Protein AF-A0A1C5YZK7-F1 (afdb_monomer)

Secondary structure (DSSP, 8-state):
--PPPHHHHHHHHHHHHHHHHHHHHHHH--HHHHHHHHHHHHHHHHHH-----SHHHHHHHHHHHHHHHH--SS--S---S----HHHHHHHHHHHHHHIIIIITS--THHHHHHHHHHHHHHHHHHHHHHHHHHHHHHHHHHHHHHHHHHHHHHHHTS-S-SSS--

Structure (mmCIF, N/CA/C/O backbone):
data_AF-A0A1C5YZK7-F1
#
_entry.id   AF-A0A1C5YZK7-F1
#
loop_
_atom_site.group_PDB
_atom_site.id
_atom_site.type_symbol
_atom_site.label_atom_id
_atom_site.label_alt_id
_atom_site.label_comp_id
_atom_site.label_asym_id
_atom_site.label_entity_id
_atom_site.label_seq_id
_atom_site.pdbx_PDB_ins_code
_atom_site.Cartn_x
_atom_site.Cartn_y
_atom_site.Cartn_z
_atom_site.occupancy
_atom_site.B_iso_or_equiv
_atom_site.auth_seq_id
_atom_site.auth_comp_id
_atom_site.auth_asym_id
_atom_site.auth_atom_id
_atom_site.pdbx_PDB_model_num
ATOM 1 N N . MET A 1 1 ? 17.068 -2.023 -9.143 1.00 43.47 1 MET A N 1
ATOM 2 C CA . MET A 1 1 ? 16.039 -1.188 -8.476 1.00 43.47 1 MET A CA 1
ATOM 3 C C . MET A 1 1 ? 16.180 -1.430 -6.983 1.00 43.47 1 MET A C 1
ATOM 5 O O . MET A 1 1 ? 16.262 -2.590 -6.616 1.00 43.47 1 MET A O 1
ATOM 9 N N . LYS A 1 2 ? 16.291 -0.393 -6.140 1.00 49.66 2 LYS A N 1
ATOM 10 C CA . LYS A 1 2 ? 16.193 -0.596 -4.685 1.00 49.66 2 LYS A CA 1
ATOM 11 C C . LYS A 1 2 ? 14.727 -0.892 -4.383 1.00 49.66 2 LYS A C 1
ATOM 13 O O . LYS A 1 2 ? 13.893 -0.015 -4.598 1.00 49.66 2 LYS A O 1
ATOM 18 N N . PHE A 1 3 ? 14.445 -2.134 -4.014 1.00 57.56 3 PHE A N 1
ATOM 19 C CA . PHE A 1 3 ? 13.160 -2.534 -3.461 1.00 57.56 3 PHE A CA 1
ATOM 20 C C . PHE A 1 3 ? 12.953 -1.810 -2.130 1.00 57.56 3 PHE A C 1
ATOM 22 O O . PHE A 1 3 ? 13.932 -1.495 -1.445 1.00 57.56 3 PHE A O 1
ATOM 29 N N . CYS A 1 4 ? 11.700 -1.501 -1.800 1.00 68.69 4 CYS A N 1
ATOM 30 C CA . CYS A 1 4 ? 11.367 -1.034 -0.463 1.00 68.69 4 CYS A CA 1
ATOM 31 C C . CYS A 1 4 ? 11.780 -2.117 0.540 1.00 68.69 4 CYS A C 1
ATOM 33 O O . CYS A 1 4 ? 11.392 -3.273 0.375 1.00 68.69 4 CYS A O 1
ATOM 35 N N . LYS A 1 5 ? 12.611 -1.775 1.528 1.00 78.75 5 LYS A N 1
ATOM 36 C CA . LYS A 1 5 ? 12.985 -2.737 2.562 1.00 78.75 5 LYS A CA 1
ATOM 37 C C . LYS A 1 5 ? 11.781 -2.991 3.459 1.00 78.75 5 LYS A C 1
ATOM 39 O O . LYS A 1 5 ? 11.059 -2.058 3.802 1.00 78.75 5 LYS A O 1
ATOM 44 N N . TYR A 1 6 ? 11.621 -4.232 3.905 1.00 80.50 6 TYR A N 1
ATOM 45 C CA . TYR A 1 6 ? 10.591 -4.565 4.887 1.00 80.50 6 TYR A CA 1
ATOM 46 C C . TYR A 1 6 ? 10.739 -3.744 6.185 1.00 80.50 6 TYR A C 1
ATOM 48 O O . TYR A 1 6 ? 9.743 -3.336 6.767 1.00 80.50 6 TYR A O 1
ATOM 56 N N . GLU A 1 7 ? 11.971 -3.420 6.587 1.00 83.06 7 GLU A N 1
ATOM 57 C CA . GLU A 1 7 ? 12.279 -2.528 7.720 1.00 83.06 7 GLU A CA 1
ATOM 58 C C . GLU A 1 7 ? 11.607 -1.149 7.583 1.00 83.06 7 GLU A C 1
ATOM 60 O O . GLU A 1 7 ? 11.014 -0.641 8.535 1.00 83.06 7 GLU A O 1
ATOM 65 N N . ASP A 1 8 ? 11.654 -0.562 6.382 1.00 84.56 8 ASP A N 1
ATOM 66 C CA . ASP A 1 8 ? 11.046 0.743 6.106 1.00 84.56 8 ASP A CA 1
ATOM 67 C C . ASP A 1 8 ? 9.515 0.647 6.145 1.00 84.56 8 ASP A C 1
ATOM 69 O O . ASP A 1 8 ? 8.849 1.547 6.650 1.00 84.56 8 ASP A O 1
ATOM 73 N N . LEU A 1 9 ? 8.952 -0.457 5.637 1.00 87.50 9 LEU A N 1
ATOM 74 C CA . LEU A 1 9 ? 7.518 -0.742 5.699 1.00 87.50 9 LEU A CA 1
ATOM 75 C C . LEU A 1 9 ? 7.037 -0.904 7.145 1.00 87.50 9 LEU A C 1
ATOM 77 O O . LEU A 1 9 ? 6.013 -0.333 7.508 1.00 87.50 9 LEU A O 1
ATOM 81 N N . GLU A 1 10 ? 7.757 -1.680 7.957 1.00 89.50 10 GLU A N 1
ATOM 82 C CA . GLU A 1 10 ? 7.404 -1.917 9.355 1.00 89.50 10 GLU A CA 1
ATOM 83 C C . GLU A 1 10 ? 7.405 -0.607 10.144 1.00 89.50 10 GLU A C 1
ATOM 85 O O . GLU A 1 10 ? 6.456 -0.333 10.879 1.00 89.50 10 GLU A O 1
ATOM 90 N N . ARG A 1 11 ? 8.416 0.243 9.925 1.00 90.75 11 ARG A N 1
ATOM 91 C CA . ARG A 1 11 ? 8.437 1.597 10.479 1.00 90.75 11 ARG A CA 1
ATOM 92 C C . ARG A 1 11 ? 7.213 2.400 10.034 1.00 90.75 11 ARG A C 1
ATOM 94 O O . ARG A 1 11 ? 6.522 2.958 10.877 1.00 90.75 11 ARG A O 1
ATOM 101 N N . LEU A 1 12 ? 6.919 2.436 8.733 1.00 90.06 12 LEU A N 1
ATOM 102 C CA . LEU A 1 12 ? 5.792 3.202 8.188 1.00 90.06 12 LEU A CA 1
ATOM 103 C C . LEU A 1 12 ? 4.449 2.745 8.781 1.00 90.06 12 LEU A C 1
ATOM 105 O O . LEU A 1 12 ? 3.587 3.559 9.107 1.00 90.06 12 LEU A O 1
ATOM 109 N N . ALA A 1 13 ? 4.270 1.434 8.928 1.00 90.25 13 ALA A N 1
ATOM 110 C CA . ALA A 1 13 ? 3.081 0.861 9.532 1.00 90.25 13 ALA A CA 1
ATOM 111 C C . ALA A 1 13 ? 2.973 1.223 11.016 1.00 90.25 13 ALA A C 1
ATOM 113 O O . ALA A 1 13 ? 1.897 1.619 11.458 1.00 90.25 13 ALA A O 1
ATOM 114 N N . ARG A 1 14 ? 4.060 1.173 11.785 1.00 90.25 14 ARG A N 1
ATOM 115 C CA . ARG A 1 14 ? 4.033 1.586 13.196 1.00 90.25 14 ARG A CA 1
ATOM 116 C C . ARG A 1 14 ? 3.755 3.083 13.362 1.00 90.25 14 ARG A C 1
ATOM 118 O O . ARG A 1 14 ? 2.935 3.442 14.197 1.00 90.25 14 ARG A O 1
ATOM 125 N N . ASP A 1 15 ? 4.372 3.922 12.533 1.00 90.88 15 ASP A N 1
ATOM 126 C CA . ASP A 1 15 ? 4.291 5.382 12.654 1.00 90.88 15 ASP A CA 1
ATOM 127 C C . ASP A 1 15 ? 2.924 5.939 12.207 1.00 90.88 15 ASP A C 1
ATOM 129 O O . ASP A 1 15 ? 2.427 6.899 12.794 1.00 90.88 15 ASP A O 1
ATOM 133 N N . TYR A 1 16 ? 2.296 5.355 11.175 1.00 89.69 16 TYR A N 1
ATOM 134 C CA . TYR A 1 16 ? 1.117 5.957 10.532 1.00 89.69 16 TYR A CA 1
ATOM 135 C C . TYR A 1 16 ? -0.189 5.158 10.655 1.00 89.69 16 TYR A C 1
ATOM 137 O O . TYR A 1 16 ? -1.245 5.727 10.372 1.00 89.69 16 TYR A O 1
ATOM 145 N N . SER A 1 17 ? -0.180 3.874 11.042 1.00 90.69 17 SER A N 1
ATOM 146 C CA . SER A 1 17 ? -1.415 3.060 10.998 1.00 90.69 17 SER A CA 1
ATOM 147 C C . SER A 1 17 ? -2.507 3.571 11.933 1.00 90.69 17 SER A C 1
ATOM 149 O O . SER A 1 17 ? -3.671 3.580 11.540 1.00 90.69 17 SER A O 1
ATOM 151 N N . ASP A 1 18 ? -2.146 4.041 13.127 1.00 90.19 18 ASP A N 1
ATOM 152 C CA . ASP A 1 18 ? -3.111 4.585 14.088 1.00 90.19 18 ASP A CA 1
ATOM 153 C C . ASP A 1 18 ? -3.763 5.882 13.577 1.00 90.19 18 ASP A C 1
ATOM 155 O O . ASP A 1 18 ? -4.988 6.035 13.576 1.00 90.19 18 ASP A O 1
ATOM 159 N N . GLY A 1 19 ? -2.952 6.773 12.996 1.00 88.94 19 GLY A N 1
ATOM 160 C CA . GLY A 1 19 ? -3.444 7.971 12.321 1.00 88.94 19 GLY A CA 1
ATOM 161 C C . GLY A 1 19 ? -4.364 7.632 11.145 1.00 88.94 19 GLY A C 1
ATOM 162 O O . GLY A 1 19 ? -5.451 8.193 11.020 1.00 88.94 19 GLY A O 1
ATOM 163 N N . MET A 1 20 ? -3.991 6.668 10.298 1.00 90.50 20 MET A N 1
ATOM 164 C CA . MET A 1 20 ? -4.844 6.235 9.183 1.00 90.50 20 MET A CA 1
ATOM 165 C C . MET A 1 20 ? -6.157 5.611 9.650 1.00 90.50 20 MET A C 1
ATOM 167 O O . MET A 1 20 ? -7.197 5.860 9.036 1.00 90.50 20 MET A O 1
ATOM 171 N N . PHE A 1 21 ? -6.119 4.827 10.727 1.00 90.19 21 PHE A N 1
ATOM 172 C CA . PHE A 1 21 ? -7.306 4.242 11.334 1.00 90.19 21 PHE A CA 1
ATOM 173 C C . PHE A 1 21 ? -8.257 5.334 11.814 1.00 90.19 21 PHE A C 1
ATOM 175 O O . PHE A 1 21 ? -9.417 5.356 11.406 1.00 90.19 21 PHE A O 1
ATOM 182 N N . SER A 1 22 ? -7.739 6.315 12.548 1.00 90.00 22 SER A N 1
ATOM 183 C CA . SER A 1 22 ? -8.498 7.474 13.022 1.00 90.00 22 SER A CA 1
ATOM 184 C C . SER A 1 22 ? -9.128 8.290 11.885 1.00 90.00 22 SER A C 1
ATOM 186 O O . SER A 1 22 ? -10.245 8.793 12.002 1.00 90.00 22 SER A O 1
ATOM 188 N N . LEU A 1 23 ? -8.456 8.383 10.736 1.00 89.06 23 LEU A N 1
ATOM 189 C CA . LEU A 1 23 ? -8.962 9.103 9.564 1.00 89.06 23 LEU A CA 1
ATOM 190 C C . LEU A 1 23 ? -10.084 8.362 8.816 1.00 89.06 23 LEU A C 1
ATOM 192 O O . LEU A 1 23 ? -10.873 9.009 8.114 1.00 89.06 23 LEU A O 1
ATOM 196 N N . ILE A 1 24 ? -10.144 7.029 8.909 1.00 90.50 24 ILE A N 1
ATOM 197 C CA . ILE A 1 24 ? -11.025 6.203 8.071 1.00 90.50 24 ILE A CA 1
ATOM 198 C C . ILE A 1 24 ? -12.145 5.500 8.832 1.00 90.50 24 ILE A C 1
ATOM 200 O O . ILE A 1 24 ? -13.253 5.364 8.303 1.00 90.50 24 ILE A O 1
ATOM 204 N N . PHE A 1 25 ? -11.893 5.112 10.078 1.00 89.19 25 PHE A N 1
ATOM 205 C CA . PHE A 1 25 ? -12.844 4.396 10.912 1.00 89.19 25 PHE A CA 1
ATOM 206 C C . PHE A 1 25 ? -14.186 5.132 11.069 1.00 89.19 25 PHE A C 1
ATOM 208 O O . PHE A 1 25 ? -15.211 4.500 10.799 1.00 89.19 25 PHE A O 1
ATOM 215 N N . PRO A 1 26 ? -14.231 6.459 11.337 1.00 86.19 26 PRO A N 1
ATOM 216 C CA . PRO A 1 26 ? -15.496 7.200 11.455 1.00 86.19 26 PRO A CA 1
ATOM 217 C C . PRO A 1 26 ? -16.347 7.218 10.180 1.00 86.19 26 PRO A C 1
ATOM 219 O O . PRO A 1 26 ? -17.513 7.597 10.208 1.00 86.19 26 PRO A O 1
ATOM 222 N N . LYS A 1 27 ? -15.751 6.889 9.028 1.00 87.19 27 LYS A N 1
ATOM 223 C CA . LYS A 1 27 ? -16.442 6.874 7.733 1.00 87.19 27 LYS A CA 1
ATOM 224 C C . LYS A 1 27 ? -16.903 5.487 7.335 1.00 87.19 27 LYS A C 1
ATOM 226 O O . LYS A 1 27 ? -17.968 5.346 6.744 1.00 87.19 27 LYS A O 1
ATOM 231 N N . LEU A 1 28 ? -16.092 4.474 7.624 1.00 86.81 28 LEU A N 1
ATOM 232 C CA . LEU A 1 28 ? -16.426 3.085 7.326 1.00 86.81 28 LEU A CA 1
ATOM 233 C C . LEU A 1 28 ? -17.342 2.465 8.384 1.00 86.81 28 LEU A C 1
ATOM 235 O O . LEU A 1 28 ? -18.030 1.494 8.068 1.00 86.81 28 LEU A O 1
ATOM 239 N N . ASN A 1 29 ? -17.338 2.995 9.615 1.00 84.69 29 ASN A N 1
ATOM 240 C CA . ASN A 1 29 ? -18.074 2.478 10.776 1.00 84.69 29 ASN A CA 1
ATOM 241 C C . ASN A 1 29 ? -17.875 0.968 10.993 1.00 84.69 29 ASN A C 1
ATOM 243 O O . ASN A 1 29 ? -18.762 0.256 11.456 1.00 84.69 29 ASN A O 1
ATOM 247 N N . SER A 1 30 ? -16.711 0.451 10.600 1.00 88.00 30 SER A N 1
ATOM 248 C CA . SER A 1 30 ? -16.374 -0.965 10.681 1.00 88.00 30 SER A CA 1
ATOM 249 C C . SER A 1 30 ? -14.872 -1.116 10.849 1.00 88.00 30 SER A C 1
ATOM 251 O O . SER A 1 30 ? -14.085 -0.659 10.011 1.00 88.00 30 SER A O 1
ATOM 253 N N . ARG A 1 31 ? -14.486 -1.771 11.945 1.00 88.62 31 ARG A N 1
ATOM 254 C CA . ARG A 1 31 ? -13.088 -1.978 12.329 1.00 88.62 31 ARG A CA 1
ATOM 255 C C . ARG A 1 31 ? -12.364 -2.834 11.295 1.00 88.62 31 ARG A C 1
ATOM 257 O O . ARG A 1 31 ? -11.399 -2.374 10.698 1.00 88.62 31 ARG A O 1
ATOM 264 N N . GLU A 1 32 ? -12.923 -3.995 10.965 1.00 89.19 32 GLU A N 1
ATOM 265 C CA . GLU A 1 32 ? -12.374 -4.917 9.963 1.00 89.19 32 GLU A CA 1
ATOM 266 C C . GLU A 1 32 ? -12.189 -4.257 8.585 1.00 89.19 32 GLU A C 1
ATOM 268 O O . GLU A 1 32 ? -11.124 -4.360 7.976 1.00 89.19 32 GLU A O 1
ATOM 273 N N . LYS A 1 33 ? -13.193 -3.509 8.099 1.00 90.62 33 LYS A N 1
ATOM 274 C CA . LYS A 1 33 ? -13.085 -2.803 6.810 1.00 90.62 33 LYS A CA 1
ATOM 275 C C . LYS A 1 33 ? -11.993 -1.735 6.831 1.00 90.62 33 LYS A C 1
ATOM 277 O O . LYS A 1 33 ? -11.315 -1.544 5.823 1.00 90.62 33 LYS A O 1
ATOM 282 N N . SER A 1 34 ? -11.826 -1.054 7.963 1.00 91.00 34 SER A N 1
ATOM 283 C CA . SER A 1 34 ? -10.795 -0.029 8.147 1.00 91.00 34 SER A CA 1
ATOM 284 C C . SER A 1 34 ? -9.400 -0.647 8.131 1.00 91.00 34 SER A C 1
ATOM 286 O O . SER A 1 34 ? -8.550 -0.191 7.370 1.00 91.00 34 SER A O 1
ATOM 288 N N . LEU A 1 35 ? -9.196 -1.741 8.871 1.00 91.88 35 LEU A N 1
ATOM 289 C CA . LEU A 1 35 ? -7.944 -2.503 8.878 1.00 91.88 35 LEU A CA 1
ATOM 290 C C . LEU A 1 35 ? -7.579 -3.000 7.481 1.00 91.88 35 LEU A C 1
ATOM 292 O O . LEU A 1 35 ? -6.492 -2.720 6.986 1.00 91.88 35 LEU A O 1
ATOM 296 N N . LYS A 1 36 ? -8.528 -3.639 6.791 1.00 91.88 36 LYS A N 1
ATOM 297 C CA . LYS A 1 36 ? -8.324 -4.146 5.429 1.00 91.88 36 LYS A CA 1
ATOM 298 C C . LYS A 1 36 ? -8.023 -3.027 4.428 1.00 91.88 36 LYS A C 1
ATOM 300 O O . LYS A 1 36 ? -7.292 -3.231 3.461 1.00 91.88 36 LYS A O 1
ATOM 305 N N . CYS A 1 37 ? -8.585 -1.835 4.630 1.00 92.00 37 CYS A N 1
ATOM 306 C CA . CYS A 1 37 ? -8.261 -0.664 3.819 1.00 92.00 37 CYS A CA 1
ATOM 307 C C . CYS A 1 37 ? -6.812 -0.206 4.044 1.00 92.00 37 CYS A C 1
ATOM 309 O O . CYS A 1 37 ? -6.115 0.103 3.078 1.00 92.00 37 CYS A O 1
ATOM 311 N N . ILE A 1 38 ? -6.354 -0.171 5.295 1.00 92.25 38 ILE A N 1
ATOM 312 C CA . ILE A 1 38 ? -4.982 0.211 5.657 1.00 92.25 38 ILE A CA 1
ATOM 313 C C . ILE A 1 38 ? -3.981 -0.830 5.136 1.00 92.25 38 ILE A C 1
ATOM 315 O O . ILE A 1 38 ? -2.990 -0.474 4.499 1.00 92.25 38 ILE A O 1
ATOM 319 N N . GLU A 1 39 ? -4.283 -2.117 5.295 1.00 92.94 39 GLU A N 1
ATOM 320 C CA . GLU A 1 39 ? -3.487 -3.225 4.759 1.00 92.94 39 GLU A CA 1
ATOM 321 C C . GLU A 1 39 ? -3.300 -3.103 3.237 1.00 92.94 39 GLU A C 1
ATOM 323 O O . GLU A 1 39 ? -2.186 -3.231 2.724 1.00 92.94 39 GLU A O 1
ATOM 328 N N . LYS A 1 40 ? -4.361 -2.752 2.495 1.00 92.38 40 LYS A N 1
ATOM 329 C CA . LYS A 1 40 ? -4.279 -2.483 1.048 1.00 92.38 40 LYS A CA 1
ATOM 330 C C . LYS A 1 40 ? -3.386 -1.295 0.703 1.00 92.38 40 LYS A C 1
ATOM 332 O O . LYS A 1 40 ? -2.689 -1.339 -0.311 1.00 92.38 40 LYS A O 1
ATOM 337 N N . VAL A 1 41 ? -3.382 -0.238 1.518 1.00 93.12 41 VAL A N 1
ATOM 338 C CA . VAL A 1 41 ? -2.487 0.915 1.319 1.00 93.12 41 VAL A CA 1
ATOM 339 C C . VAL A 1 41 ? -1.027 0.481 1.433 1.00 93.12 41 VAL A C 1
ATOM 341 O O . VAL A 1 41 ? -0.221 0.826 0.567 1.00 93.12 41 VAL A O 1
ATOM 344 N N . PHE A 1 42 ? -0.691 -0.319 2.446 1.00 91.06 42 PHE A N 1
ATOM 345 C CA . PHE A 1 42 ? 0.663 -0.843 2.632 1.00 91.06 42 PHE A CA 1
ATOM 346 C C . PHE A 1 42 ? 1.050 -1.884 1.578 1.00 91.06 42 PHE A C 1
ATOM 348 O O . PHE A 1 42 ? 2.172 -1.866 1.077 1.00 91.06 42 PHE A O 1
ATOM 355 N N . THR A 1 43 ? 0.108 -2.716 1.144 1.00 89.81 43 THR A N 1
ATOM 356 C CA . THR A 1 43 ? 0.301 -3.621 0.001 1.00 89.81 43 THR A CA 1
ATOM 357 C C . THR A 1 43 ? 0.644 -2.826 -1.264 1.00 89.81 43 THR A C 1
ATOM 359 O O . THR A 1 43 ? 1.618 -3.122 -1.953 1.00 89.81 43 THR A O 1
ATOM 362 N N . ALA A 1 44 ? -0.081 -1.734 -1.533 1.00 88.50 44 ALA A N 1
ATOM 363 C CA . ALA A 1 44 ? 0.221 -0.838 -2.648 1.00 88.50 44 ALA A CA 1
ATOM 364 C C . ALA A 1 44 ? 1.583 -0.136 -2.494 1.00 88.50 44 ALA A C 1
ATOM 366 O O . ALA A 1 44 ? 2.237 0.158 -3.494 1.00 88.50 44 ALA A O 1
ATOM 367 N N . TYR A 1 45 ? 2.022 0.135 -1.262 1.00 87.38 45 TYR A N 1
ATOM 368 C CA . TYR A 1 45 ? 3.337 0.715 -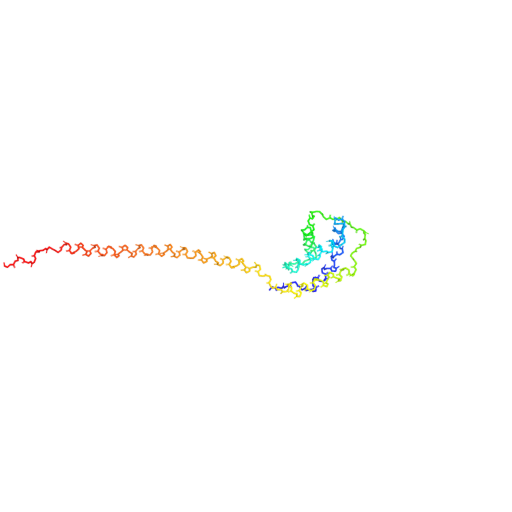0.991 1.00 87.38 45 TYR A CA 1
ATOM 369 C C . TYR A 1 45 ? 4.465 -0.257 -1.353 1.00 87.38 45 TYR A C 1
ATOM 371 O O . TYR A 1 45 ? 5.418 0.144 -2.022 1.00 87.38 45 TYR A O 1
ATOM 379 N N . ILE A 1 46 ? 4.321 -1.540 -1.002 1.00 85.69 46 ILE A N 1
ATOM 380 C CA . ILE A 1 46 ? 5.239 -2.608 -1.430 1.00 85.69 46 ILE A CA 1
ATOM 381 C C . ILE A 1 46 ? 5.272 -2.677 -2.964 1.00 85.69 46 ILE A C 1
ATOM 383 O O . ILE A 1 46 ? 6.340 -2.619 -3.579 1.00 85.69 46 ILE A O 1
ATOM 387 N N . ASP A 1 47 ? 4.093 -2.717 -3.583 1.00 82.75 47 ASP A N 1
ATOM 388 C CA . ASP A 1 47 ? 3.913 -2.899 -5.023 1.00 82.75 47 ASP A CA 1
ATOM 389 C C . ASP A 1 47 ? 4.478 -1.770 -5.877 1.00 82.75 47 ASP A C 1
ATOM 391 O O . ASP A 1 47 ? 5.123 -2.006 -6.903 1.00 82.75 47 ASP A O 1
ATOM 395 N N . GLU A 1 48 ? 4.182 -0.531 -5.493 1.00 84.06 48 GLU A N 1
ATOM 396 C CA . GLU A 1 48 ? 4.618 0.654 -6.222 1.00 84.06 48 GLU A CA 1
ATOM 397 C C . GLU A 1 48 ? 6.053 1.037 -5.847 1.00 84.06 48 GLU A C 1
ATOM 399 O O . GLU A 1 48 ? 6.732 1.680 -6.652 1.00 84.06 48 GLU A O 1
ATOM 404 N N . SER A 1 49 ? 6.522 0.625 -4.658 1.00 82.25 49 SER A N 1
ATOM 405 C CA . SER A 1 49 ? 7.830 0.963 -4.085 1.00 82.25 49 SER A CA 1
ATOM 406 C C . SER A 1 49 ? 8.200 2.439 -4.331 1.00 82.25 49 SER A C 1
ATOM 408 O O . SER A 1 49 ? 9.214 2.738 -4.983 1.00 82.25 49 SER A O 1
ATOM 410 N N . PRO A 1 50 ? 7.355 3.396 -3.891 1.00 81.62 50 PRO A N 1
ATOM 411 C CA . PRO A 1 50 ? 7.563 4.808 -4.177 1.00 81.62 50 PRO A CA 1
ATOM 412 C C . PRO A 1 50 ? 8.832 5.317 -3.484 1.00 81.62 50 PRO A C 1
ATOM 414 O O . PRO A 1 50 ? 9.126 4.995 -2.337 1.00 81.62 50 PRO A O 1
ATOM 417 N N . ARG A 1 51 ? 9.600 6.164 -4.177 1.00 78.56 51 ARG A N 1
ATOM 418 C CA . ARG A 1 51 ? 10.798 6.797 -3.605 1.00 78.56 51 ARG A CA 1
ATOM 419 C C . ARG A 1 51 ? 10.404 8.021 -2.790 1.00 78.56 51 ARG A C 1
ATOM 421 O O . ARG A 1 51 ? 10.465 9.146 -3.290 1.00 78.56 51 ARG A O 1
ATOM 428 N N . LEU A 1 52 ? 9.984 7.793 -1.555 1.00 82.94 52 LEU A N 1
ATOM 429 C CA . LEU A 1 52 ? 9.639 8.853 -0.615 1.00 82.94 52 LEU A CA 1
ATOM 430 C C . LEU A 1 52 ? 10.923 9.283 0.108 1.00 82.94 52 LEU A C 1
ATOM 432 O O . LEU A 1 52 ? 11.676 8.454 0.603 1.00 82.94 52 LEU A O 1
ATOM 436 N N . LYS A 1 53 ? 11.246 10.579 0.037 1.00 79.81 53 LYS A N 1
ATOM 437 C CA . LYS A 1 53 ? 12.514 11.143 0.545 1.00 79.81 53 LYS A CA 1
ATOM 438 C C . LYS A 1 53 ? 12.339 11.958 1.829 1.00 79.81 53 LYS A C 1
ATOM 440 O O . LYS A 1 53 ? 13.312 12.512 2.329 1.00 79.81 53 LYS A O 1
ATOM 445 N N . SER A 1 54 ? 11.106 12.114 2.305 1.00 86.69 54 SER A N 1
ATOM 446 C CA . SER A 1 54 ? 10.796 12.910 3.489 1.00 86.69 54 SER A CA 1
ATOM 447 C C . SER A 1 54 ? 9.500 12.437 4.152 1.00 86.69 54 SER A C 1
ATOM 449 O O . SER A 1 54 ? 8.598 11.994 3.434 1.00 86.69 54 SER A O 1
ATOM 451 N N . PRO A 1 55 ? 9.346 12.632 5.475 1.00 86.19 55 PRO A N 1
ATOM 452 C CA . PRO A 1 55 ? 8.118 12.278 6.195 1.00 86.19 55 PRO A CA 1
ATOM 453 C C . PRO A 1 55 ? 6.867 12.945 5.607 1.00 86.19 55 PRO A C 1
ATOM 455 O O . PRO A 1 55 ? 5.832 12.318 5.427 1.00 86.19 55 PRO A O 1
ATOM 458 N N . ARG A 1 56 ? 6.978 14.206 5.167 1.00 86.81 56 ARG A N 1
ATOM 459 C CA . ARG A 1 56 ? 5.869 14.903 4.487 1.00 86.81 56 ARG A CA 1
ATOM 460 C C . ARG A 1 56 ? 5.469 14.240 3.167 1.00 86.81 56 ARG A C 1
ATOM 462 O O . ARG A 1 56 ? 4.303 14.290 2.781 1.00 86.81 56 ARG A O 1
ATOM 469 N N . ALA A 1 57 ? 6.429 13.678 2.429 1.00 88.88 57 ALA A N 1
ATOM 470 C CA . ALA A 1 57 ? 6.139 12.955 1.195 1.00 88.88 57 ALA A CA 1
ATOM 471 C C . ALA A 1 57 ? 5.498 11.591 1.485 1.00 88.88 57 ALA A C 1
ATOM 473 O O . ALA A 1 57 ? 4.592 11.198 0.751 1.00 88.88 57 ALA A O 1
ATOM 474 N N . GLU A 1 58 ? 5.935 10.918 2.553 1.00 89.62 58 GLU A N 1
ATOM 475 C CA . GLU A 1 58 ? 5.327 9.693 3.085 1.00 89.62 58 GLU A CA 1
ATOM 476 C C . GLU A 1 58 ? 3.868 9.920 3.449 1.00 89.62 58 GLU A C 1
ATOM 478 O O . GLU A 1 58 ? 2.984 9.353 2.810 1.00 89.62 58 GLU A O 1
ATOM 483 N N . GLU A 1 59 ? 3.605 10.843 4.369 1.00 90.00 59 GLU A N 1
ATOM 484 C CA . GLU A 1 59 ? 2.263 11.182 4.831 1.00 90.00 59 GLU A CA 1
ATOM 485 C C . GLU A 1 59 ? 1.341 11.572 3.665 1.00 90.00 59 GLU A C 1
ATOM 487 O O . GLU A 1 59 ? 0.242 11.037 3.508 1.00 90.00 59 GLU A O 1
ATOM 492 N N . LYS A 1 60 ? 1.812 12.445 2.763 1.00 92.06 60 LYS A N 1
ATOM 493 C CA . LYS A 1 60 ? 1.036 12.868 1.589 1.00 92.06 60 LYS A CA 1
ATOM 494 C C . LYS A 1 60 ? 0.712 11.700 0.658 1.00 92.06 60 LYS A C 1
ATOM 496 O O . LYS A 1 60 ? -0.388 11.658 0.098 1.00 92.06 60 LYS A O 1
ATOM 501 N N . TRP A 1 61 ? 1.655 10.782 0.447 1.00 93.25 61 TRP A N 1
ATOM 502 C CA . TRP A 1 61 ? 1.433 9.602 -0.387 1.00 93.25 61 TRP A CA 1
ATOM 503 C C . TRP A 1 61 ? 0.435 8.648 0.274 1.00 93.25 61 TRP A C 1
ATOM 505 O O . TRP A 1 61 ? -0.521 8.229 -0.382 1.00 93.25 61 TRP A O 1
ATOM 515 N N . LEU A 1 62 ? 0.596 8.392 1.575 1.00 92.06 62 LEU A N 1
ATOM 516 C CA . LEU A 1 62 ? -0.270 7.513 2.357 1.00 92.06 62 LEU A CA 1
ATOM 517 C C . LEU A 1 62 ? -1.703 8.044 2.401 1.00 92.06 62 LEU A C 1
ATOM 519 O O . LEU A 1 62 ? -2.623 7.316 2.048 1.00 92.06 62 LEU A O 1
ATOM 523 N N . ILE A 1 63 ? -1.907 9.331 2.697 1.00 91.44 63 ILE A N 1
ATOM 524 C CA . ILE A 1 63 ? -3.234 9.970 2.686 1.00 91.44 63 ILE A CA 1
ATOM 525 C C . ILE A 1 63 ? -3.869 9.888 1.296 1.00 91.44 63 ILE A C 1
ATOM 527 O O . ILE A 1 63 ? -5.054 9.570 1.161 1.00 91.44 63 ILE A O 1
ATOM 531 N N . LYS A 1 64 ? -3.097 10.170 0.238 1.00 92.81 64 LYS A N 1
ATOM 532 C CA . LYS A 1 64 ? -3.595 10.080 -1.141 1.00 92.81 64 LYS A CA 1
ATOM 533 C C . LYS A 1 64 ? -4.031 8.654 -1.472 1.00 92.81 64 LYS A C 1
ATOM 535 O O . LYS A 1 64 ? -5.065 8.472 -2.117 1.00 92.81 64 LYS A O 1
ATOM 540 N N . ARG A 1 65 ? -3.259 7.652 -1.047 1.00 93.38 65 ARG A N 1
ATOM 541 C CA . ARG A 1 65 ? -3.584 6.246 -1.284 1.00 93.38 65 ARG A CA 1
ATOM 542 C C . ARG A 1 65 ? -4.765 5.788 -0.439 1.00 93.38 65 ARG A C 1
ATOM 544 O O . ARG A 1 65 ? -5.655 5.146 -0.980 1.00 93.38 65 ARG A O 1
ATOM 551 N N . LEU A 1 66 ? -4.835 6.204 0.820 1.00 91.88 66 LEU A N 1
ATOM 552 C CA . LEU A 1 66 ? -5.938 5.908 1.727 1.00 91.88 66 LEU A CA 1
ATOM 553 C C . LEU A 1 66 ? -7.271 6.414 1.166 1.00 91.88 66 LEU A C 1
ATOM 555 O O . LEU A 1 66 ? -8.250 5.677 1.166 1.00 91.88 66 LEU A O 1
ATOM 559 N N . ARG A 1 67 ? -7.312 7.623 0.589 1.00 90.25 67 ARG A N 1
ATOM 560 C CA . ARG A 1 67 ? -8.505 8.135 -0.120 1.00 90.25 67 ARG A CA 1
ATOM 561 C C . ARG A 1 67 ? -8.908 7.260 -1.303 1.00 90.25 67 ARG A C 1
ATOM 563 O O . ARG A 1 67 ? -10.089 7.012 -1.514 1.00 90.25 67 ARG A O 1
ATOM 570 N N . LYS A 1 68 ? -7.925 6.782 -2.069 1.00 92.19 68 LYS A N 1
ATOM 571 C CA . LYS A 1 68 ? -8.165 5.933 -3.239 1.00 92.19 68 LYS A CA 1
ATOM 572 C C . LYS A 1 68 ? -8.694 4.549 -2.850 1.00 92.19 68 LYS A C 1
ATOM 574 O O . LYS A 1 68 ? -9.644 4.092 -3.469 1.00 92.19 68 LYS A O 1
ATOM 579 N N . GLU A 1 69 ? -8.097 3.905 -1.848 1.00 90.19 69 GLU A N 1
ATOM 580 C CA . GLU A 1 69 ? -8.502 2.562 -1.397 1.00 90.19 69 GLU A CA 1
ATOM 581 C C . GLU A 1 69 ? -9.833 2.577 -0.641 1.00 90.19 69 GLU A C 1
ATOM 583 O O . GLU A 1 69 ? -10.632 1.653 -0.768 1.00 90.19 69 GLU A O 1
ATOM 588 N N . SER A 1 70 ? -10.093 3.642 0.119 1.00 87.06 70 SER A N 1
ATOM 589 C CA . SER A 1 70 ? -11.339 3.784 0.874 1.00 87.06 70 SER A CA 1
ATOM 590 C C . SER A 1 70 ? -12.517 4.306 0.051 1.00 87.06 70 SER A C 1
ATOM 592 O O . SER A 1 70 ? -13.661 4.167 0.472 1.00 87.06 70 SER A O 1
ATOM 594 N N . GLY A 1 71 ? -12.255 4.927 -1.102 1.00 88.25 71 GLY A N 1
ATOM 595 C CA . GLY A 1 71 ? -13.279 5.540 -1.949 1.00 88.25 71 GLY A CA 1
ATOM 596 C C . GLY A 1 71 ? -13.791 6.897 -1.452 1.00 88.25 71 GLY A C 1
ATOM 597 O O . GLY A 1 71 ? -14.715 7.451 -2.045 1.00 88.25 71 GLY A O 1
ATOM 598 N N . PHE A 1 72 ? -13.203 7.470 -0.394 1.00 87.12 72 PHE A N 1
ATOM 599 C CA . PHE A 1 72 ? -13.619 8.770 0.131 1.00 87.12 72 PHE A CA 1
ATOM 600 C C . PHE A 1 72 ? -12.718 9.910 -0.351 1.00 87.12 72 PHE A C 1
ATOM 602 O O . PHE A 1 72 ? -11.514 9.940 -0.099 1.00 87.12 72 PHE A O 1
ATOM 609 N N . ASN A 1 73 ? -13.331 10.938 -0.945 1.00 83.19 73 ASN A N 1
ATOM 610 C CA . ASN A 1 73 ? -12.620 12.161 -1.342 1.00 83.19 73 ASN A CA 1
ATOM 611 C C . ASN A 1 73 ? -12.142 12.995 -0.141 1.00 83.19 73 ASN A C 1
ATOM 613 O O . ASN A 1 73 ? -11.108 13.662 -0.209 1.00 83.19 73 ASN A O 1
ATOM 617 N N . ARG A 1 74 ? -12.881 12.940 0.971 1.00 82.31 74 ARG A N 1
ATOM 618 C CA . ARG A 1 74 ? -12.564 13.619 2.233 1.00 82.31 74 ARG A CA 1
ATOM 619 C C . ARG A 1 74 ? -12.425 12.565 3.322 1.00 82.31 74 ARG A C 1
ATOM 621 O O . ARG A 1 74 ? -13.310 11.725 3.432 1.00 82.31 74 ARG A O 1
ATOM 628 N N . LEU A 1 75 ? -11.359 12.613 4.111 1.00 85.50 75 LEU A N 1
ATOM 629 C CA . LEU A 1 75 ? -11.172 11.748 5.283 1.00 85.50 75 LEU A CA 1
ATOM 630 C C . LEU A 1 75 ? -11.783 12.413 6.526 1.00 85.50 75 LEU A C 1
ATOM 632 O O . LEU A 1 75 ? -12.238 13.557 6.436 1.00 85.50 75 LEU A O 1
ATOM 636 N N . ALA A 1 76 ? -11.895 11.689 7.640 1.00 82.00 76 ALA A N 1
ATOM 637 C CA . ALA A 1 76 ? -12.244 12.317 8.913 1.00 82.00 76 ALA A CA 1
ATOM 638 C C . ALA A 1 76 ? -11.137 13.305 9.322 1.00 82.00 76 ALA A C 1
ATOM 640 O O . ALA A 1 76 ? -10.008 13.193 8.851 1.00 82.00 76 ALA A O 1
ATOM 641 N N . ASN A 1 77 ? -11.463 14.301 10.144 1.00 74.38 77 ASN A N 1
ATOM 642 C CA . ASN A 1 77 ? -10.458 15.251 10.631 1.00 74.38 77 ASN A CA 1
ATOM 643 C C . ASN A 1 77 ? -9.764 14.723 11.892 1.00 74.38 77 ASN A C 1
ATOM 645 O O . ASN A 1 77 ? -8.563 14.910 12.042 1.00 74.38 77 ASN A O 1
ATOM 649 N N . THR A 1 78 ? -10.519 14.052 12.760 1.00 68.56 78 THR A N 1
ATOM 650 C CA . THR A 1 78 ? -10.066 13.475 14.027 1.00 68.56 78 THR A CA 1
ATOM 651 C C . THR A 1 78 ? -11.015 12.352 14.448 1.00 68.56 78 THR A C 1
ATOM 653 O O . THR A 1 78 ? -12.191 12.343 14.073 1.00 68.56 78 THR A O 1
ATOM 656 N N . TYR A 1 79 ? -10.492 11.406 15.222 1.00 67.50 79 TYR A N 1
ATOM 657 C CA . TYR A 1 79 ? -11.243 10.365 15.914 1.00 67.50 79 TYR A CA 1
ATOM 658 C C . TYR A 1 79 ? -10.620 10.211 17.301 1.00 67.50 79 TYR A C 1
ATOM 660 O O . TYR A 1 79 ? -9.411 10.037 17.401 1.00 67.50 79 TYR A O 1
ATOM 668 N N . GLU A 1 80 ? -11.433 10.333 18.349 1.00 68.19 80 GLU A N 1
ATOM 669 C CA . GLU A 1 80 ? -10.989 10.287 19.754 1.00 68.19 80 GLU A CA 1
ATOM 670 C C . GLU A 1 80 ? -11.336 8.956 20.442 1.00 68.19 80 GLU A C 1
ATOM 672 O O . GLU A 1 80 ? -11.202 8.825 21.655 1.00 68.19 80 GLU A O 1
ATOM 677 N N . GLY A 1 81 ? -11.831 7.969 19.688 1.00 72.31 81 GLY A N 1
ATOM 678 C CA . GLY A 1 81 ? -12.125 6.647 20.237 1.00 72.31 81 GLY A CA 1
ATOM 679 C C . GLY A 1 81 ? -10.875 5.778 20.375 1.00 72.31 81 GLY A C 1
ATOM 680 O O . GLY A 1 81 ? -9.762 6.202 20.071 1.00 72.31 81 GLY A O 1
ATOM 681 N N . GLU A 1 82 ? -11.067 4.528 20.803 1.00 76.50 82 GLU A N 1
ATOM 682 C CA . GLU A 1 82 ? -9.970 3.561 20.889 1.00 76.50 82 GLU A CA 1
ATOM 683 C C . GLU A 1 82 ? -9.292 3.399 19.526 1.00 76.50 82 GLU A C 1
ATOM 685 O O . GLU A 1 82 ? -9.927 2.983 18.547 1.00 76.50 82 GLU A O 1
ATOM 690 N N . GLY A 1 83 ? -8.008 3.755 19.484 1.00 80.69 83 GLY A N 1
ATOM 691 C CA . GLY A 1 83 ? -7.158 3.642 18.311 1.00 80.69 83 GLY A CA 1
ATOM 692 C C . GLY A 1 83 ? -6.894 2.195 17.903 1.00 80.69 83 GLY A C 1
ATOM 693 O O . GLY A 1 83 ? -7.557 1.236 18.328 1.00 80.69 83 GLY A O 1
ATOM 694 N N . LEU A 1 84 ? -5.899 2.030 17.045 1.00 85.12 84 LEU A N 1
ATOM 695 C CA . LEU A 1 84 ? -5.485 0.723 16.567 1.00 85.12 84 LEU A CA 1
ATOM 696 C C . LEU A 1 84 ? -4.885 -0.098 17.718 1.00 85.12 84 LEU A C 1
ATOM 698 O O . LEU A 1 84 ? -3.934 0.338 18.366 1.00 85.12 84 LEU A O 1
ATOM 702 N N . SER A 1 85 ? -5.406 -1.303 17.972 1.00 86.81 85 SER A N 1
ATOM 703 C CA . SER A 1 85 ? -4.817 -2.149 19.014 1.00 86.81 85 SER A CA 1
ATOM 704 C C . SER A 1 85 ? -3.472 -2.719 18.557 1.00 86.81 85 SER A C 1
ATOM 706 O O . SER A 1 85 ? -3.241 -2.959 17.368 1.00 86.81 85 SER A O 1
ATOM 708 N N . PHE A 1 86 ? -2.588 -2.997 19.517 1.00 86.12 86 PHE A N 1
ATOM 709 C CA . PHE A 1 86 ? -1.285 -3.601 19.232 1.00 86.12 86 PHE A CA 1
ATOM 710 C C . PHE A 1 86 ? -1.418 -4.952 18.513 1.00 86.12 86 PHE A C 1
ATOM 712 O O . PHE A 1 86 ? -0.679 -5.226 17.572 1.00 86.12 86 PHE A O 1
ATOM 719 N N . ILE A 1 87 ? -2.400 -5.765 18.915 1.00 89.19 87 ILE A N 1
ATOM 720 C CA . ILE A 1 87 ? -2.670 -7.080 18.319 1.00 89.19 87 ILE A CA 1
ATOM 721 C C . ILE A 1 87 ? -3.114 -6.933 16.858 1.00 89.19 87 ILE A C 1
ATOM 723 O O . 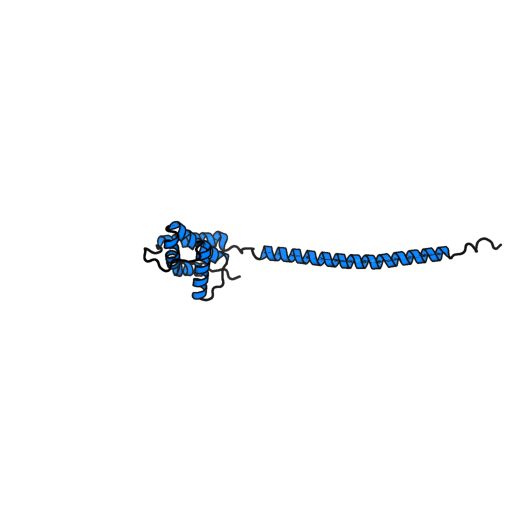ILE A 1 87 ? -2.669 -7.686 15.997 1.00 89.19 87 ILE A O 1
ATOM 727 N N . GLU A 1 88 ? -3.967 -5.953 16.545 1.00 89.62 88 GLU A N 1
ATOM 728 C CA . GLU A 1 88 ? -4.402 -5.709 15.163 1.00 89.62 88 GLU A CA 1
ATOM 729 C C . GLU A 1 88 ? -3.257 -5.236 14.274 1.00 89.62 88 GLU A C 1
ATOM 731 O O . GLU A 1 88 ? -3.137 -5.691 13.135 1.00 89.62 88 GLU A O 1
ATOM 736 N N . LEU A 1 89 ? -2.404 -4.353 14.796 1.00 90.00 89 LEU A N 1
ATOM 737 C CA . LEU A 1 89 ? -1.217 -3.900 14.082 1.00 90.00 89 LEU A CA 1
ATOM 738 C C . LEU A 1 89 ? -0.256 -5.063 13.810 1.00 90.00 89 LEU A C 1
ATOM 740 O O . LEU A 1 89 ? 0.241 -5.185 12.693 1.00 90.00 89 LEU A O 1
ATOM 744 N N . ASP A 1 90 ? -0.017 -5.927 14.795 1.00 90.00 90 ASP A N 1
ATOM 745 C CA . ASP A 1 90 ? 0.892 -7.068 14.661 1.00 90.00 90 ASP A CA 1
ATOM 746 C C . ASP A 1 90 ? 0.350 -8.137 13.699 1.00 90.00 90 ASP A C 1
ATOM 748 O O . ASP A 1 90 ? 1.075 -8.642 12.836 1.00 90.00 90 ASP A O 1
ATOM 752 N N . ASN A 1 91 ? -0.959 -8.401 13.747 1.00 91.00 91 ASN A N 1
ATOM 753 C CA . ASN A 1 91 ? -1.638 -9.264 12.781 1.00 91.00 91 ASN A CA 1
ATOM 754 C C . ASN A 1 91 ? -1.521 -8.708 11.354 1.00 91.00 91 ASN A C 1
ATOM 756 O O . ASN A 1 91 ? -1.196 -9.445 10.418 1.00 91.00 91 ASN A O 1
ATOM 760 N N . MET A 1 92 ? -1.726 -7.398 11.179 1.00 92.50 92 MET A N 1
ATOM 761 C CA . MET A 1 92 ? -1.570 -6.743 9.881 1.00 92.50 92 MET A CA 1
ATOM 762 C C . MET A 1 92 ? -0.116 -6.806 9.397 1.00 92.50 92 MET A C 1
ATOM 764 O O . MET A 1 92 ? 0.127 -7.183 8.252 1.00 92.50 92 MET A O 1
ATOM 768 N N . LEU A 1 93 ? 0.864 -6.508 10.252 1.00 90.81 93 LEU A N 1
ATOM 769 C CA . LEU A 1 93 ? 2.287 -6.626 9.917 1.00 90.81 93 LEU A CA 1
ATOM 770 C C . LEU A 1 93 ? 2.659 -8.055 9.516 1.00 90.81 93 LEU A C 1
ATOM 772 O O . LEU A 1 93 ?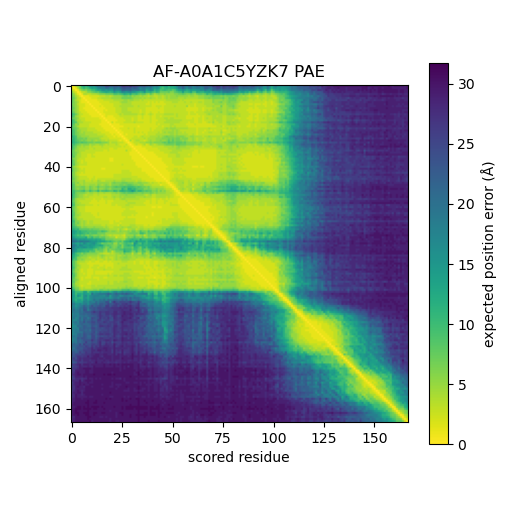 3.380 -8.251 8.539 1.00 90.81 93 LEU A O 1
ATOM 776 N N . THR A 1 94 ? 2.123 -9.057 10.211 1.00 91.25 94 THR A N 1
ATOM 777 C CA . THR A 1 94 ? 2.323 -10.468 9.866 1.00 91.25 94 THR A CA 1
ATOM 778 C C . THR A 1 94 ? 1.761 -10.783 8.480 1.00 91.25 94 THR A C 1
ATOM 780 O O . THR A 1 94 ? 2.466 -11.376 7.659 1.00 91.25 94 THR A O 1
ATOM 783 N N . SER A 1 95 ? 0.542 -10.325 8.167 1.00 88.81 95 SER A N 1
ATOM 784 C CA . SER A 1 95 ? -0.053 -10.494 6.830 1.00 88.81 95 SER A CA 1
ATOM 785 C C . SER A 1 95 ? 0.798 -9.834 5.733 1.00 88.81 95 SER A C 1
ATOM 787 O O . SER A 1 95 ? 1.103 -10.459 4.715 1.00 88.81 95 SER A O 1
ATOM 789 N N . LEU A 1 96 ? 1.295 -8.618 5.986 1.00 88.69 96 LEU A N 1
ATOM 790 C CA . LEU A 1 96 ? 2.145 -7.868 5.064 1.00 88.69 96 LEU A CA 1
ATOM 791 C C . LEU A 1 96 ? 3.513 -8.527 4.885 1.00 88.69 96 LEU A C 1
ATOM 793 O O . LEU A 1 96 ? 4.053 -8.519 3.780 1.00 88.69 96 LEU A O 1
ATOM 797 N N . ARG A 1 97 ? 4.073 -9.138 5.934 1.00 88.12 97 ARG A N 1
ATOM 798 C CA . ARG A 1 97 ? 5.324 -9.904 5.862 1.00 88.12 97 ARG A CA 1
ATOM 799 C C . ARG A 1 97 ? 5.175 -11.126 4.969 1.00 88.12 97 ARG A C 1
ATOM 801 O O . ARG A 1 97 ? 6.025 -11.367 4.114 1.00 88.12 97 ARG A O 1
ATOM 808 N N . VAL A 1 98 ? 4.087 -11.875 5.142 1.00 88.00 98 VAL A N 1
ATOM 809 C CA . VAL A 1 98 ? 3.765 -13.029 4.292 1.00 88.00 98 VAL A CA 1
ATOM 810 C C . VAL A 1 98 ? 3.588 -12.577 2.840 1.00 88.00 98 VAL A C 1
ATOM 812 O O . VAL A 1 98 ? 4.175 -13.176 1.938 1.00 88.00 98 VAL A O 1
ATOM 815 N N . TYR A 1 99 ? 2.866 -11.475 2.610 1.00 85.38 99 TYR A N 1
ATOM 816 C CA . TYR A 1 99 ? 2.700 -10.889 1.278 1.00 85.38 99 TYR A CA 1
ATOM 817 C C . TYR A 1 99 ? 4.036 -10.475 0.647 1.00 85.38 99 TYR A C 1
ATOM 819 O O . TYR A 1 99 ? 4.335 -10.826 -0.497 1.00 85.38 99 TYR A O 1
ATOM 827 N N . TYR A 1 100 ? 4.870 -9.759 1.402 1.00 81.94 100 TYR A N 1
ATOM 828 C CA . TYR A 1 100 ? 6.176 -9.287 0.957 1.00 81.94 100 TYR A CA 1
ATOM 829 C C . TYR A 1 100 ? 7.084 -10.452 0.539 1.00 81.94 100 TYR A C 1
ATOM 831 O O . TYR A 1 100 ? 7.694 -10.409 -0.532 1.00 81.94 100 TYR A O 1
ATOM 839 N N . ASN A 1 101 ? 7.114 -11.519 1.343 1.00 82.12 101 ASN A N 1
ATOM 840 C CA . ASN A 1 101 ? 7.935 -12.702 1.085 1.00 82.12 101 ASN A CA 1
ATOM 841 C C . ASN A 1 101 ? 7.452 -13.514 -0.131 1.00 82.12 101 ASN A C 1
ATOM 843 O O . ASN A 1 101 ? 8.280 -14.034 -0.878 1.00 82.12 101 ASN A O 1
ATOM 847 N N . ASN A 1 102 ? 6.137 -13.601 -0.360 1.00 79.81 102 ASN A N 1
ATOM 848 C CA . ASN A 1 102 ? 5.558 -14.441 -1.418 1.00 79.81 102 ASN A CA 1
ATOM 849 C C . ASN A 1 102 ? 5.397 -13.723 -2.772 1.00 79.81 102 ASN A C 1
ATOM 851 O O . ASN A 1 102 ? 5.642 -14.308 -3.838 1.00 79.81 102 ASN A O 1
ATOM 855 N N . GLU A 1 103 ? 4.968 -12.460 -2.749 1.00 68.38 103 GLU A N 1
ATOM 856 C CA . GLU A 1 103 ? 4.590 -11.687 -3.939 1.00 68.38 103 GLU A CA 1
ATOM 857 C C . GLU A 1 103 ? 5.376 -10.383 -4.088 1.00 68.38 103 GLU A C 1
ATOM 859 O O . GLU A 1 103 ? 5.823 -10.067 -5.194 1.00 68.38 103 GLU A O 1
ATOM 864 N N . GLY A 1 104 ? 5.568 -9.643 -2.992 1.00 59.84 104 GLY A N 1
ATOM 865 C CA . GLY A 1 104 ? 6.160 -8.300 -3.005 1.00 59.84 104 GLY A CA 1
ATOM 866 C C . GLY A 1 104 ? 7.615 -8.248 -3.483 1.00 59.84 104 GLY A C 1
ATOM 867 O O . GLY A 1 104 ? 8.025 -7.271 -4.106 1.00 59.84 104 GLY A O 1
ATOM 868 N N . ASN A 1 105 ? 8.386 -9.318 -3.267 1.00 59.56 105 ASN A N 1
ATOM 869 C CA . ASN A 1 105 ? 9.785 -9.413 -3.698 1.00 59.56 105 ASN A CA 1
ATOM 870 C C . ASN A 1 105 ? 9.961 -9.814 -5.181 1.00 59.56 105 ASN A C 1
ATOM 872 O O . ASN A 1 105 ? 11.081 -9.879 -5.692 1.00 59.56 105 ASN A O 1
ATOM 876 N N . LYS A 1 106 ? 8.879 -10.106 -5.916 1.00 57.09 106 LYS A N 1
ATOM 877 C CA . LYS A 1 106 ? 8.990 -10.428 -7.347 1.00 57.09 106 LYS A CA 1
ATOM 878 C C . LYS A 1 106 ? 9.102 -9.129 -8.151 1.00 57.09 106 LYS A C 1
ATOM 880 O O . LYS A 1 106 ? 8.291 -8.223 -7.958 1.00 57.09 106 LYS A O 1
ATOM 885 N N . PRO A 1 107 ? 10.050 -9.008 -9.102 1.00 52.19 107 PRO A N 1
ATOM 886 C CA . PRO A 1 107 ? 10.117 -7.841 -9.971 1.00 52.19 107 PRO A CA 1
ATOM 887 C C . PRO A 1 107 ? 8.822 -7.755 -10.787 1.00 52.19 107 PRO A C 1
ATOM 889 O O . PRO A 1 107 ? 8.631 -8.496 -11.754 1.00 52.19 107 PRO A O 1
ATOM 892 N N . LYS A 1 108 ? 7.907 -6.854 -10.401 1.00 55.41 108 LYS A N 1
ATOM 893 C CA . LYS A 1 108 ? 6.657 -6.629 -11.133 1.00 55.41 108 LYS A CA 1
ATOM 894 C C . LYS A 1 108 ? 7.012 -6.125 -12.534 1.00 55.41 108 LYS A C 1
ATOM 896 O O . LYS A 1 108 ? 7.381 -4.970 -12.744 1.00 55.41 108 LYS A O 1
ATOM 901 N N . LYS A 1 109 ? 6.893 -7.035 -13.509 1.00 47.81 109 LYS A N 1
ATOM 902 C CA . LYS A 1 109 ? 7.194 -6.927 -14.953 1.00 47.81 109 LYS A CA 1
ATOM 903 C C . LYS A 1 109 ? 6.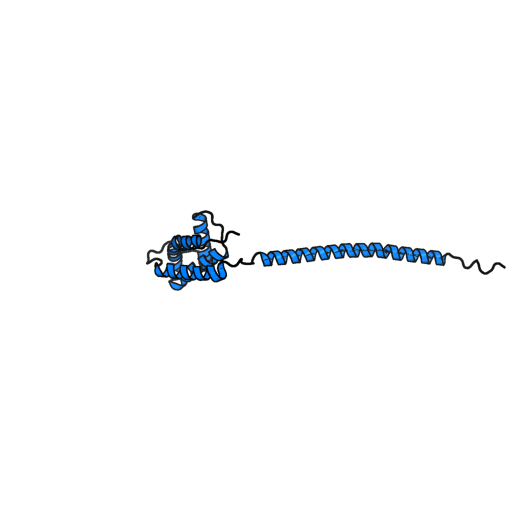386 -5.847 -15.698 1.00 47.81 109 LYS A C 1
ATOM 905 O O . LYS A 1 109 ? 6.269 -5.898 -16.918 1.00 47.81 109 LYS A O 1
ATOM 910 N N . ARG A 1 110 ? 5.845 -4.829 -15.020 1.00 50.69 110 ARG A N 1
ATOM 911 C CA . ARG A 1 110 ? 4.963 -3.817 -15.624 1.00 50.69 110 ARG A CA 1
ATOM 912 C C . ARG A 1 110 ? 5.668 -2.967 -16.685 1.00 50.69 110 ARG A C 1
ATOM 914 O O . ARG A 1 110 ? 5.030 -2.520 -17.627 1.00 50.69 110 ARG A O 1
ATOM 921 N N . ARG A 1 111 ? 6.993 -2.798 -16.585 1.00 51.88 111 ARG A N 1
ATOM 922 C CA . ARG A 1 111 ? 7.787 -2.159 -17.649 1.00 51.88 111 ARG A CA 1
ATOM 923 C C . ARG A 1 111 ? 8.021 -3.086 -18.848 1.00 51.88 111 ARG A C 1
ATOM 925 O O . ARG A 1 111 ? 8.063 -2.598 -19.965 1.00 51.88 111 ARG A O 1
ATOM 932 N N . SER A 1 112 ? 8.111 -4.403 -18.649 1.00 55.41 112 SER A N 1
ATOM 933 C CA . SER A 1 112 ? 8.434 -5.366 -19.716 1.00 55.41 112 SER A CA 1
ATOM 934 C C . SER A 1 112 ? 7.369 -5.430 -20.809 1.00 55.41 112 SER A C 1
ATOM 936 O O . SER A 1 112 ? 7.722 -5.556 -21.974 1.00 55.41 112 SER A O 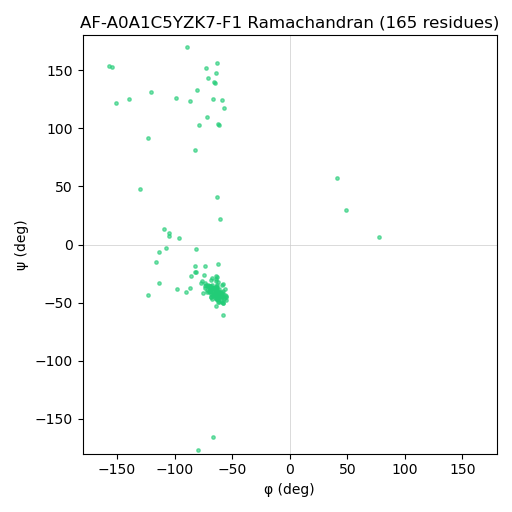1
ATOM 938 N N . ALA A 1 113 ? 6.085 -5.326 -20.456 1.00 59.72 113 ALA A N 1
ATOM 939 C CA . ALA A 1 113 ? 5.004 -5.366 -21.443 1.00 59.72 113 ALA A CA 1
ATOM 940 C C . ALA A 1 113 ? 4.994 -4.115 -22.340 1.00 59.72 113 ALA A C 1
ATOM 942 O O . ALA A 1 113 ? 4.827 -4.225 -23.550 1.00 59.72 113 ALA A O 1
ATOM 943 N N . LEU A 1 114 ? 5.254 -2.936 -21.763 1.00 61.81 114 LEU A N 1
ATOM 944 C CA . LEU A 1 114 ? 5.344 -1.682 -22.519 1.00 61.81 114 LEU A CA 1
ATOM 945 C C . LEU A 1 114 ? 6.591 -1.634 -23.410 1.00 61.81 114 LEU A C 1
ATOM 947 O O . LEU A 1 114 ? 6.489 -1.222 -24.560 1.00 61.81 114 LEU A O 1
ATOM 951 N N . TRP A 1 115 ? 7.744 -2.107 -22.923 1.00 68.12 115 TRP A N 1
ATOM 952 C CA . TRP A 1 115 ? 8.950 -2.230 -23.752 1.00 68.12 115 TRP A CA 1
ATOM 953 C C . TRP A 1 115 ? 8.768 -3.247 -24.881 1.00 68.12 115 TRP A C 1
ATOM 955 O O . TRP A 1 115 ? 9.197 -2.988 -25.998 1.00 68.12 115 TRP A O 1
ATOM 965 N N . SER A 1 116 ? 8.077 -4.363 -24.625 1.00 72.31 116 SER A N 1
ATOM 966 C CA . SER A 1 116 ? 7.745 -5.344 -25.663 1.00 72.31 116 SER A CA 1
ATOM 967 C C . SER A 1 116 ? 6.850 -4.742 -26.745 1.00 72.31 116 SER A C 1
ATOM 969 O O . SER A 1 116 ? 7.123 -4.929 -27.925 1.00 72.31 116 SER A O 1
ATOM 971 N N . LEU A 1 117 ? 5.807 -3.997 -26.362 1.00 78.19 117 LEU A N 1
ATOM 972 C CA . LEU A 1 117 ? 4.926 -3.333 -27.324 1.00 78.19 117 LEU A CA 1
ATOM 973 C C . LEU A 1 117 ? 5.686 -2.272 -28.135 1.00 78.19 117 LEU A C 1
ATOM 975 O O . LEU A 1 117 ? 5.525 -2.191 -29.347 1.00 78.19 117 LEU A O 1
ATOM 979 N N . PHE A 1 118 ? 6.561 -1.504 -27.482 1.00 83.81 118 PHE A N 1
ATOM 980 C CA . PHE A 1 118 ? 7.396 -0.497 -28.135 1.00 83.81 118 PHE A CA 1
ATOM 981 C C . PHE A 1 118 ? 8.356 -1.110 -29.168 1.00 83.81 118 PHE A C 1
ATOM 983 O O . PHE A 1 118 ? 8.475 -0.592 -30.274 1.00 83.81 118 PHE A O 1
ATOM 990 N N . VAL A 1 119 ? 8.983 -2.248 -28.849 1.00 84.81 119 VAL A N 1
ATOM 991 C CA . VAL A 1 119 ? 9.852 -2.981 -29.788 1.00 84.81 119 VAL A CA 1
ATOM 992 C C . VAL A 1 119 ? 9.064 -3.489 -30.998 1.00 84.81 119 VAL A C 1
ATOM 994 O O . VAL A 1 119 ? 9.526 -3.333 -32.125 1.00 84.81 119 VAL A O 1
ATOM 997 N N . VAL A 1 120 ? 7.859 -4.032 -30.795 1.00 87.62 120 VAL A N 1
ATOM 998 C CA . VAL A 1 120 ? 6.993 -4.491 -31.898 1.00 87.62 120 VAL A CA 1
ATOM 999 C C . VAL A 1 120 ? 6.599 -3.331 -32.818 1.00 87.62 120 VAL A C 1
ATOM 1001 O O . VAL A 1 120 ? 6.658 -3.475 -34.037 1.00 87.62 120 VAL A O 1
ATOM 1004 N N . ILE A 1 121 ? 6.262 -2.166 -32.252 1.00 89.12 121 ILE A N 1
ATOM 1005 C CA . ILE A 1 121 ? 5.933 -0.962 -33.031 1.00 89.12 121 ILE A CA 1
ATOM 1006 C C . ILE A 1 121 ? 7.139 -0.499 -33.864 1.00 89.12 121 ILE A C 1
ATOM 1008 O O . ILE A 1 121 ? 6.975 -0.188 -35.041 1.00 89.12 121 ILE A O 1
ATOM 1012 N N . ILE A 1 122 ? 8.353 -0.497 -33.297 1.00 88.69 122 ILE A N 1
ATOM 1013 C CA . ILE A 1 122 ? 9.573 -0.130 -34.040 1.00 88.69 122 ILE A CA 1
ATOM 1014 C C . ILE A 1 122 ? 9.829 -1.097 -35.200 1.00 88.69 122 ILE A C 1
ATOM 1016 O O . ILE A 1 122 ? 10.088 -0.645 -36.315 1.00 88.69 122 ILE A O 1
ATOM 1020 N N . ILE A 1 123 ? 9.734 -2.410 -34.964 1.00 88.19 123 ILE A N 1
ATOM 1021 C CA . ILE A 1 123 ? 9.940 -3.421 -36.014 1.00 88.19 123 ILE A CA 1
ATOM 1022 C C . ILE A 1 123 ? 8.936 -3.221 -37.152 1.00 88.19 123 ILE A C 1
ATOM 1024 O O . ILE A 1 123 ? 9.333 -3.239 -38.315 1.00 88.19 123 ILE A O 1
ATOM 1028 N N . ALA A 1 124 ? 7.663 -2.970 -36.829 1.00 86.94 124 ALA A N 1
ATOM 1029 C CA . ALA A 1 124 ? 6.640 -2.712 -37.835 1.00 86.94 124 ALA A CA 1
ATOM 1030 C C . ALA A 1 124 ? 7.012 -1.518 -38.727 1.00 86.94 124 ALA A C 1
ATOM 1032 O O . ALA A 1 124 ? 6.984 -1.660 -39.943 1.00 86.94 124 ALA A O 1
ATOM 1033 N N . ILE A 1 125 ? 7.444 -0.391 -38.143 1.00 87.38 125 ILE A N 1
ATOM 1034 C CA . ILE A 1 125 ? 7.852 0.814 -38.892 1.00 87.38 125 ILE A CA 1
ATOM 1035 C C . ILE A 1 125 ? 9.041 0.530 -39.823 1.00 87.38 125 ILE A C 1
ATOM 1037 O O . ILE A 1 125 ? 9.033 0.959 -40.977 1.00 87.38 125 ILE A O 1
ATOM 1041 N N . VAL A 1 126 ? 10.056 -0.200 -39.346 1.00 87.12 126 VAL A N 1
ATOM 1042 C CA . VAL A 1 126 ? 11.237 -0.550 -40.158 1.00 87.12 126 VAL A CA 1
ATOM 1043 C C . VAL A 1 126 ? 10.842 -1.410 -41.360 1.00 87.12 126 VAL A C 1
ATOM 1045 O O . VAL A 1 126 ? 11.315 -1.158 -42.467 1.00 87.12 126 VAL A O 1
ATOM 1048 N N . VAL A 1 127 ? 9.942 -2.381 -41.170 1.00 84.12 127 VAL A N 1
ATOM 1049 C CA . VAL A 1 127 ? 9.438 -3.227 -42.263 1.00 84.12 127 VAL A CA 1
ATOM 1050 C C . VAL A 1 127 ? 8.678 -2.393 -43.295 1.00 84.12 127 VAL A C 1
ATOM 1052 O O . VAL A 1 127 ? 8.919 -2.560 -44.489 1.00 84.12 127 VAL A O 1
ATOM 1055 N N . THR A 1 128 ? 7.825 -1.450 -42.881 1.00 80.94 128 THR A N 1
ATOM 1056 C CA . THR A 1 128 ? 7.097 -0.594 -43.833 1.00 80.94 128 THR A CA 1
ATOM 1057 C C . THR A 1 128 ? 8.041 0.274 -44.661 1.00 80.94 128 THR A C 1
ATOM 1059 O O . THR A 1 128 ? 7.869 0.372 -45.874 1.00 80.94 128 THR A O 1
ATOM 1062 N N . ILE A 1 129 ? 9.066 0.870 -44.041 1.00 79.12 129 ILE A N 1
ATOM 1063 C CA . ILE A 1 129 ? 10.069 1.676 -44.759 1.00 79.12 129 ILE A CA 1
ATOM 1064 C C . ILE A 1 129 ? 10.879 0.799 -45.724 1.00 79.12 129 ILE A C 1
ATOM 1066 O O . ILE A 1 129 ? 11.091 1.191 -46.871 1.00 79.12 129 ILE A O 1
ATOM 1070 N N . GLY A 1 130 ? 11.286 -0.399 -45.291 1.00 75.00 130 GLY A N 1
ATOM 1071 C CA . GLY A 1 130 ? 12.019 -1.351 -46.126 1.00 75.00 130 GLY A CA 1
ATOM 1072 C C . GLY A 1 130 ? 11.226 -1.810 -47.351 1.00 75.00 130 GLY A C 1
ATOM 1073 O O . GLY A 1 130 ? 11.793 -1.908 -48.434 1.00 75.00 130 GLY A O 1
ATOM 1074 N N . VAL A 1 131 ? 9.911 -2.016 -47.221 1.00 72.31 131 VAL A N 1
ATOM 1075 C CA . VAL A 1 131 ? 9.032 -2.342 -48.359 1.00 72.31 131 VAL A CA 1
ATOM 1076 C C . VAL A 1 131 ? 8.905 -1.161 -49.321 1.00 72.31 131 VAL A C 1
ATOM 1078 O O . VAL A 1 131 ? 9.023 -1.357 -50.526 1.00 72.31 131 VAL A O 1
ATOM 1081 N N . VAL A 1 132 ? 8.724 0.066 -48.822 1.00 69.12 132 VAL A N 1
ATOM 1082 C CA . VAL A 1 132 ? 8.624 1.263 -49.680 1.00 69.12 132 VAL A CA 1
ATOM 1083 C C . VAL A 1 132 ? 9.922 1.500 -50.461 1.00 69.12 132 VAL A C 1
ATOM 1085 O O . VAL A 1 132 ? 9.882 1.757 -51.663 1.00 69.12 132 VAL A O 1
ATOM 1088 N N . GLN A 1 133 ? 11.079 1.362 -49.808 1.00 60.16 133 GLN A N 1
ATOM 1089 C CA . GLN A 1 133 ? 12.377 1.482 -50.479 1.00 60.16 133 GLN A CA 1
ATOM 1090 C C . GLN A 1 133 ? 12.661 0.298 -51.412 1.00 60.16 133 GLN A C 1
ATOM 1092 O O . GLN A 1 133 ? 13.224 0.496 -52.486 1.00 60.16 133 GLN A O 1
ATOM 1097 N N . GLY A 1 134 ? 12.234 -0.911 -51.037 1.00 58.94 134 GLY A N 1
ATOM 1098 C CA . GLY A 1 134 ? 12.338 -2.108 -51.865 1.00 58.94 134 GLY A CA 1
ATOM 1099 C C . GLY A 1 134 ? 11.540 -1.983 -53.160 1.00 58.94 134 GLY A C 1
ATOM 1100 O O . GLY A 1 134 ? 12.101 -2.192 -54.230 1.00 58.94 134 GLY A O 1
ATOM 1101 N N . ILE A 1 135 ? 10.270 -1.566 -53.091 1.00 57.47 135 ILE A N 1
ATOM 1102 C CA . ILE A 1 135 ? 9.420 -1.344 -54.275 1.00 57.47 135 ILE A CA 1
ATOM 1103 C C . ILE A 1 135 ? 10.052 -0.305 -55.208 1.00 57.47 135 ILE A C 1
ATOM 1105 O O . ILE A 1 135 ? 10.175 -0.568 -56.401 1.00 57.47 135 ILE A O 1
ATOM 1109 N N . GLY A 1 136 ? 10.552 0.813 -54.671 1.00 56.50 136 GLY A N 1
ATOM 1110 C CA . GLY A 1 136 ? 11.255 1.815 -55.479 1.00 56.50 136 GLY A CA 1
ATOM 1111 C C . GLY A 1 136 ? 12.545 1.295 -56.129 1.00 56.50 136 GLY A C 1
ATOM 1112 O O . GLY A 1 136 ? 12.931 1.772 -57.194 1.00 56.50 136 GLY A O 1
ATOM 1113 N N . TYR A 1 137 ? 13.206 0.299 -55.529 1.00 54.56 137 TYR A N 1
ATOM 1114 C CA . TYR A 1 137 ? 14.374 -0.361 -56.120 1.00 54.56 137 TYR A CA 1
ATOM 1115 C C . TYR A 1 137 ? 13.971 -1.322 -57.251 1.00 54.56 137 TYR A 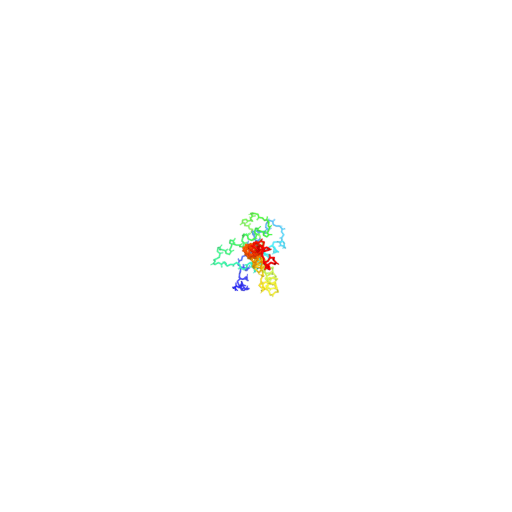C 1
ATOM 1117 O O . TYR A 1 137 ? 14.596 -1.321 -58.311 1.00 54.56 137 TYR A O 1
ATOM 1125 N N . TYR A 1 138 ? 12.890 -2.088 -57.074 1.00 51.59 138 TYR A N 1
ATOM 1126 C CA . TYR A 1 138 ? 12.371 -2.992 -58.107 1.00 51.59 138 TYR A CA 1
ATOM 1127 C C . TYR A 1 138 ? 11.785 -2.249 -59.313 1.00 51.59 138 TYR A C 1
ATOM 1129 O O . TYR A 1 138 ? 11.980 -2.689 -60.442 1.00 51.59 138 TYR A O 1
ATOM 1137 N N . GLU A 1 139 ? 11.136 -1.105 -59.108 1.00 52.53 139 GLU A N 1
ATOM 1138 C CA . GLU A 1 139 ? 10.594 -0.279 -60.195 1.00 52.53 139 GLU A CA 1
ATOM 1139 C C . GLU A 1 139 ? 11.721 0.323 -61.057 1.00 52.53 139 GLU A C 1
ATOM 1141 O O . GLU A 1 139 ? 11.648 0.339 -62.286 1.00 52.53 139 GLU A O 1
ATOM 1146 N N . LYS A 1 140 ? 12.834 0.713 -60.421 1.00 52.59 140 LYS A N 1
ATOM 1147 C CA . LYS A 1 140 ? 14.005 1.293 -61.096 1.00 52.59 140 LYS A CA 1
ATOM 1148 C C . LYS A 1 140 ? 14.870 0.254 -61.819 1.00 52.59 140 LYS A C 1
ATOM 1150 O O . LYS A 1 140 ? 15.447 0.565 -62.857 1.00 52.59 140 LYS A O 1
ATOM 1155 N N . SER A 1 141 ? 14.958 -0.970 -61.295 1.00 52.62 141 SER A N 1
ATOM 1156 C CA . SER A 1 141 ? 15.688 -2.077 -61.935 1.00 52.62 141 SER A CA 1
ATOM 1157 C C . SER A 1 141 ? 14.8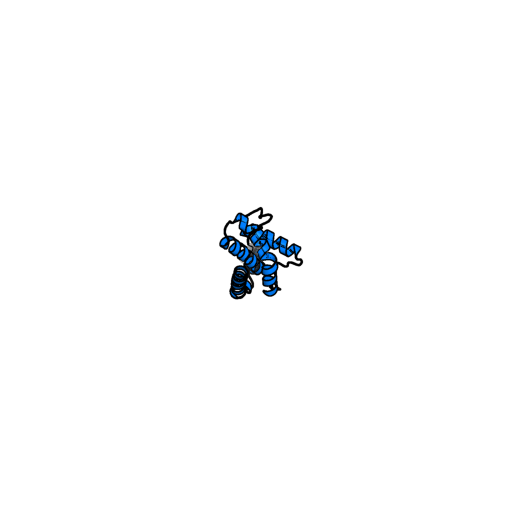49 -2.853 -62.957 1.00 52.62 141 SER A C 1
ATOM 1159 O O . SER A 1 141 ? 15.410 -3.408 -63.894 1.00 52.62 141 SER A O 1
ATOM 1161 N N . GLY A 1 142 ? 13.520 -2.884 -62.819 1.00 53.62 142 GLY A N 1
ATOM 1162 C CA . GLY A 1 142 ? 12.619 -3.492 -63.804 1.00 53.62 142 GLY A CA 1
ATOM 1163 C C . GLY A 1 142 ? 12.503 -2.665 -65.087 1.00 53.62 142 GLY A C 1
ATOM 1164 O O . GLY A 1 142 ? 12.526 -3.227 -66.182 1.00 53.62 142 GLY A O 1
ATOM 1165 N N . GLY A 1 143 ? 12.468 -1.332 -64.961 1.00 56.22 143 GLY A N 1
ATOM 1166 C CA . GLY A 1 143 ? 12.420 -0.416 -66.104 1.00 56.22 143 GLY A CA 1
ATOM 1167 C C . GLY A 1 143 ? 13.649 -0.505 -67.013 1.00 56.22 143 GLY A C 1
ATOM 1168 O O . GLY A 1 143 ? 13.495 -0.578 -68.229 1.00 56.22 143 GLY A O 1
ATOM 1169 N N . SER A 1 144 ? 14.860 -0.595 -66.447 1.00 57.03 144 SER A N 1
ATOM 1170 C CA . SER A 1 144 ? 16.082 -0.685 -67.260 1.00 57.03 144 SER A CA 1
ATOM 1171 C C . SER A 1 144 ? 16.180 -2.005 -68.030 1.00 57.03 144 SER A C 1
ATOM 1173 O O . SER A 1 144 ? 16.590 -2.017 -69.188 1.00 57.03 144 SER A O 1
ATOM 1175 N N . VAL A 1 145 ? 15.751 -3.123 -67.435 1.00 57.19 145 VAL A N 1
ATOM 1176 C CA . VAL A 1 145 ? 15.741 -4.432 -68.110 1.00 57.19 145 VAL A CA 1
ATOM 1177 C C . VAL A 1 145 ? 14.749 -4.440 -69.275 1.00 57.19 145 VAL A C 1
ATOM 1179 O O . VAL A 1 145 ? 15.059 -4.969 -70.341 1.00 57.19 145 VAL A O 1
ATOM 1182 N N . GLN A 1 146 ? 13.584 -3.810 -69.112 1.00 56.53 146 GLN A N 1
ATOM 1183 C CA . GLN A 1 146 ? 12.580 -3.713 -70.172 1.00 56.53 146 GLN A CA 1
ATOM 1184 C C . GLN A 1 146 ? 13.018 -2.771 -71.309 1.00 56.53 146 GLN A C 1
ATOM 1186 O O . GLN A 1 146 ? 12.775 -3.062 -72.479 1.00 56.53 146 GLN A O 1
ATOM 1191 N N . GLU A 1 147 ? 13.743 -1.697 -70.993 1.00 57.94 147 GLU A N 1
ATOM 1192 C CA . GLU A 1 147 ? 14.321 -0.768 -71.972 1.00 57.94 147 GLU A CA 1
ATOM 1193 C C . GLU A 1 147 ? 15.480 -1.402 -72.768 1.00 57.94 147 GLU A C 1
ATOM 1195 O O . GLU A 1 147 ? 15.581 -1.208 -73.981 1.00 57.94 147 GLU A O 1
ATOM 1200 N N . HIS A 1 148 ? 16.307 -2.242 -72.134 1.00 58.38 148 HIS A N 1
ATOM 1201 C CA . HIS A 1 148 ? 17.332 -3.036 -72.824 1.00 58.38 148 HIS A CA 1
ATOM 1202 C C . HIS A 1 148 ? 16.732 -4.098 -73.759 1.00 58.38 148 HIS A C 1
ATOM 1204 O O . HIS A 1 148 ? 17.261 -4.314 -74.851 1.00 58.38 148 HIS A O 1
ATOM 1210 N N . LEU A 1 149 ? 15.625 -4.738 -73.368 1.00 59.31 149 LEU A N 1
ATOM 1211 C CA . LEU A 1 149 ? 14.923 -5.709 -74.214 1.00 59.31 149 LEU A CA 1
ATOM 1212 C C . LEU A 1 149 ? 14.228 -5.042 -75.409 1.00 59.31 149 LEU A C 1
ATOM 1214 O O . LEU A 1 149 ? 14.309 -5.564 -76.519 1.00 59.31 149 LEU A O 1
ATOM 1218 N N . ASN A 1 150 ? 13.610 -3.874 -75.213 1.00 59.69 150 ASN A N 1
ATOM 1219 C CA . ASN A 1 150 ? 12.975 -3.132 -76.305 1.00 59.69 150 ASN A CA 1
ATOM 1220 C C . ASN A 1 150 ? 14.005 -2.583 -77.304 1.00 59.69 150 ASN A C 1
ATOM 1222 O O . ASN A 1 150 ? 13.824 -2.754 -78.506 1.00 59.69 150 ASN A O 1
ATOM 1226 N N . ASN A 1 151 ? 15.134 -2.036 -76.836 1.00 60.09 151 ASN A N 1
ATOM 1227 C CA . ASN A 1 151 ? 16.226 -1.619 -77.725 1.00 60.09 151 ASN A CA 1
ATOM 1228 C C . ASN A 1 151 ? 16.855 -2.807 -78.481 1.00 60.09 151 ASN A C 1
ATOM 1230 O O . ASN A 1 151 ? 17.241 -2.672 -79.641 1.00 60.09 151 ASN A O 1
ATOM 1234 N N . ALA A 1 152 ? 16.966 -3.987 -77.861 1.00 60.66 152 ALA A N 1
ATOM 1235 C CA . ALA A 1 152 ? 17.454 -5.187 -78.546 1.00 60.66 152 ALA A CA 1
ATOM 1236 C C . ALA A 1 152 ? 16.469 -5.685 -79.622 1.00 60.66 152 ALA A C 1
ATOM 1238 O O . ALA A 1 152 ? 16.895 -6.108 -80.697 1.00 60.66 152 ALA A O 1
ATOM 1239 N N . ALA A 1 153 ? 15.161 -5.597 -79.361 1.00 59.31 153 ALA A N 1
ATOM 1240 C CA . ALA A 1 153 ? 14.118 -5.947 -80.322 1.00 59.31 153 ALA A CA 1
ATOM 1241 C C . ALA A 1 153 ? 14.049 -4.961 -81.504 1.00 59.31 153 ALA A C 1
ATOM 1243 O O . ALA A 1 153 ? 13.922 -5.393 -82.649 1.00 59.31 153 ALA A O 1
ATOM 1244 N N . GLU A 1 154 ? 14.203 -3.656 -81.262 1.00 57.97 154 GLU A N 1
ATOM 1245 C CA . GLU A 1 154 ? 14.256 -2.644 -82.329 1.00 57.97 154 GLU A CA 1
ATOM 1246 C C . GLU A 1 154 ? 15.502 -2.792 -83.216 1.00 57.97 154 GLU A C 1
ATOM 1248 O O . GLU A 1 154 ? 15.405 -2.675 -84.437 1.00 57.97 154 GLU A O 1
ATOM 1253 N N . ASN A 1 155 ? 16.659 -3.148 -82.644 1.00 57.31 155 ASN A N 1
ATOM 1254 C CA . ASN A 1 155 ? 17.872 -3.434 -83.422 1.00 57.31 155 ASN A CA 1
ATOM 1255 C C . ASN A 1 155 ? 17.756 -4.706 -84.285 1.00 57.31 155 ASN A C 1
ATOM 1257 O O . ASN A 1 155 ? 18.367 -4.780 -85.350 1.00 57.31 155 ASN A O 1
ATOM 1261 N N . LEU A 1 156 ? 16.957 -5.694 -83.866 1.00 58.34 156 LEU A N 1
ATOM 1262 C CA . LEU A 1 156 ? 16.627 -6.872 -84.680 1.00 58.34 156 LEU A CA 1
ATOM 1263 C C . LEU A 1 156 ? 15.644 -6.542 -85.813 1.00 58.34 156 LEU A C 1
ATOM 1265 O O . LEU A 1 156 ? 15.749 -7.120 -86.891 1.00 58.34 156 LEU A O 1
ATOM 1269 N N . ALA A 1 157 ? 14.727 -5.595 -85.600 1.00 55.28 157 ALA A N 1
ATOM 1270 C CA . ALA A 1 157 ? 13.789 -5.130 -86.624 1.00 55.28 157 ALA A CA 1
ATOM 1271 C C . ALA A 1 157 ? 14.447 -4.236 -87.698 1.00 55.28 157 ALA A C 1
ATOM 1273 O O . ALA A 1 157 ? 13.895 -4.084 -88.787 1.00 55.28 157 ALA A O 1
ATOM 1274 N N . TYR A 1 158 ? 15.629 -3.676 -87.411 1.00 50.00 158 TYR A N 1
ATOM 1275 C CA . TYR A 1 158 ? 16.432 -2.858 -88.330 1.00 50.00 158 TYR A CA 1
ATOM 1276 C C . TYR A 1 158 ? 17.543 -3.621 -89.065 1.00 50.00 158 TYR A C 1
ATOM 1278 O O . TYR A 1 158 ? 18.322 -2.994 -89.779 1.00 50.00 158 TYR A O 1
ATOM 1286 N N . GLN A 1 159 ? 17.642 -4.946 -88.929 1.00 49.16 159 GLN A N 1
ATOM 1287 C CA . GLN A 1 159 ? 18.429 -5.757 -89.863 1.00 49.16 159 GLN A CA 1
ATOM 1288 C C . GLN A 1 159 ? 17.582 -5.959 -91.131 1.00 49.16 159 GLN A C 1
ATOM 1290 O O . GLN A 1 159 ? 16.641 -6.756 -91.105 1.00 49.16 159 GLN A O 1
ATOM 1295 N N . PRO A 1 160 ? 17.845 -5.233 -92.236 1.00 47.59 160 PRO A N 1
ATOM 1296 C CA . PRO A 1 160 ? 17.101 -5.448 -93.463 1.00 47.59 160 PRO A CA 1
ATOM 1297 C C . PRO A 1 160 ? 17.404 -6.857 -93.980 1.00 47.59 160 PRO A C 1
ATOM 1299 O O . PRO A 1 160 ? 18.551 -7.309 -93.974 1.00 47.59 160 PRO A O 1
ATOM 1302 N N . PHE A 1 161 ? 16.365 -7.532 -94.463 1.00 50.56 161 PHE A N 1
ATOM 1303 C CA . PHE A 1 161 ? 16.394 -8.793 -95.212 1.00 50.56 161 PHE A CA 1
ATOM 1304 C C . PHE A 1 161 ? 17.145 -8.669 -96.567 1.00 50.56 161 PHE A C 1
ATOM 1306 O O . PHE A 1 161 ? 16.719 -9.227 -97.571 1.00 50.56 161 PHE A O 1
ATOM 1313 N N . ASP A 1 162 ? 18.270 -7.952 -96.625 1.00 50.00 162 ASP A N 1
ATOM 1314 C CA . ASP A 1 162 ? 18.970 -7.585 -97.867 1.00 50.00 162 ASP A CA 1
ATOM 1315 C C . ASP A 1 162 ? 20.253 -8.390 -98.141 1.00 50.00 162 ASP A C 1
ATOM 1317 O O . ASP A 1 162 ? 20.986 -8.087 -99.081 1.00 50.00 162 ASP A O 1
ATOM 1321 N N . MET A 1 163 ? 20.536 -9.457 -97.386 1.00 52.81 163 MET A N 1
ATOM 1322 C CA . MET A 1 163 ? 21.746 -10.275 -97.598 1.00 52.81 163 MET A CA 1
ATOM 1323 C C . MET A 1 163 ? 21.519 -11.678 -98.185 1.00 52.81 163 MET A C 1
ATOM 1325 O O . MET A 1 163 ? 22.454 -12.472 -98.203 1.00 52.81 163 MET A O 1
ATOM 1329 N N . ILE A 1 164 ? 20.326 -11.998 -98.712 1.00 53.09 164 ILE A N 1
ATOM 1330 C CA . ILE A 1 164 ? 20.051 -13.332 -99.302 1.00 53.09 164 ILE A CA 1
ATOM 1331 C C . ILE A 1 164 ? 19.805 -13.312 -100.833 1.00 53.09 164 ILE A C 1
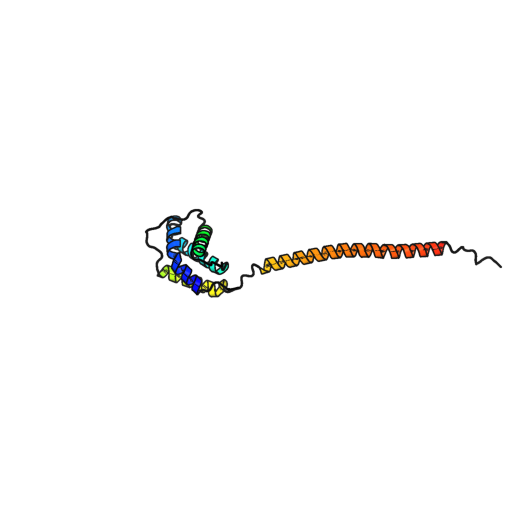ATOM 1333 O O . ILE A 1 164 ? 19.799 -14.369 -101.452 1.00 53.09 164 ILE A O 1
ATOM 1337 N N . TRP A 1 165 ? 19.721 -12.149 -101.500 1.00 50.97 165 TRP A N 1
ATOM 1338 C CA . TRP A 1 165 ? 19.475 -12.080 -102.961 1.00 50.97 165 TRP A CA 1
ATOM 1339 C C . TRP A 1 165 ? 20.436 -11.174 -103.758 1.00 50.97 165 TRP A C 1
ATOM 1341 O O . TRP A 1 165 ? 20.014 -10.404 -104.619 1.00 50.97 165 TRP A O 1
ATOM 1351 N N . ARG A 1 166 ? 21.752 -11.298 -103.544 1.00 42.56 166 ARG A N 1
ATOM 1352 C CA . ARG A 1 166 ? 22.758 -10.890 -104.547 1.00 42.56 166 ARG A CA 1
ATOM 1353 C C . ARG A 1 166 ? 23.656 -12.075 -104.883 1.00 42.56 166 ARG A C 1
ATOM 1355 O O . ARG A 1 166 ? 24.641 -12.326 -104.197 1.00 42.56 166 ARG A O 1
ATOM 1362 N N . ASN A 1 167 ? 23.245 -12.798 -105.920 1.00 45.06 167 ASN A N 1
ATOM 1363 C CA . ASN A 1 167 ? 24.106 -13.633 -106.749 1.00 45.06 167 ASN A CA 1
ATOM 1364 C C . ASN A 1 167 ? 2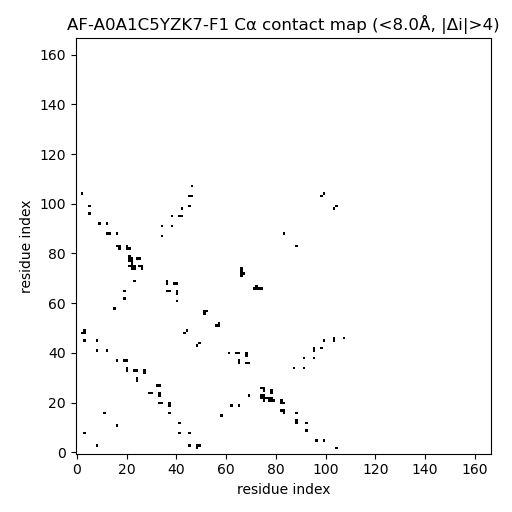4.554 -12.787 -107.947 1.00 45.06 167 ASN A C 1
ATOM 1366 O O . ASN A 1 167 ? 23.702 -11.998 -108.422 1.00 45.06 167 ASN A O 1
#

Radius of gyration: 36.79 Å; Cα contacts (8 Å, |Δi|>4): 87; chains: 1; bounding box: 42×30×128 Å

Nearest PDB structures (foldseek):
  8z6g-assembly1_B  TM=5.037E-01  e=2.929E+00  Pseudomonas aeruginosa

pLDDT: mean 76.65, std 15.41, range [42.56, 93.38]

Mean predicted aligned error: 16.07 Å

Sequence (167 aa):
MKFCKYEDLERLARDYSDGMFSLIFPKLNSREKSLKCIEKVFTAYIDESPRLKSPRAEEKWLIKRLRKESGFNRLANTYEGEGLSFIELDNMLTSLRVYYNNEGNKPKKRRSALWSLFVVIIIAIVVTIGVVQGIGYYEKSGGSVQEHLNNAAENLAYQPFDMIWRN

Solvent-accessible surface area (backbone atoms only — not comparable to full-atom values): 9816 Å² total; per-residue (Å²): 130,88,70,70,50,67,70,60,51,52,49,51,48,70,75,41,46,45,61,52,41,33,30,38,30,86,76,64,77,34,69,69,64,34,52,54,36,51,52,49,41,53,52,47,44,53,71,66,42,71,90,63,89,45,70,71,50,43,52,54,50,50,54,55,40,44,30,62,68,66,70,39,96,67,70,50,93,72,59,91,66,90,66,70,49,71,68,58,52,51,54,49,51,51,53,49,49,54,44,37,72,76,55,48,73,52,83,76,59,72,63,55,60,55,52,51,51,51,50,52,54,51,53,52,54,53,52,55,52,51,49,56,55,46,51,56,49,50,56,60,55,50,51,54,54,51,51,54,51,51,54,53,51,53,58,59,71,67,57,71,93,73,85,84,82,82,130

Foldseek 3Di:
DDQDDLVNLLVLLVVCVQVQLFFQCVPVVDNVLSLVLLLVLSLVCLVVVDPQDDPVSSVVSSVVSSCVSRVHPGTDPGDPDDTDDPVSSVVSSVVVVVCCVPPSPDPPCPVVVVVVVVVVVVVVVVVVVVVVVVVVVCVVVVVVVVVVVVVVVVVVVPPDPPPPPDD